Protein AF-A0A926X8F0-F1 (afdb_monomer_lite)

Secondary structure (DSSP, 8-state):
---S-HHHHHHHHHHHHHTT--HHHHHHHHHHHHHHHH----HHHHHHHHHHHHHHHHTTTSS-----

Structure (mmCIF, N/CA/C/O backbone):
data_AF-A0A926X8F0-F1
#
_entry.id   AF-A0A926X8F0-F1
#
loop_
_atom_site.group_PDB
_atom_site.id
_atom_site.type_symbol
_atom_site.label_atom_id
_atom_site.label_alt_id
_atom_site.label_comp_id
_atom_site.label_asym_id
_atom_site.label_entity_id
_atom_site.label_seq_id
_atom_site.pdbx_PDB_ins_code
_atom_site.Cartn_x
_atom_site.Cartn_y
_atom_site.Cartn_z
_atom_site.occupancy
_atom_site.B_iso_or_equiv
_atom_site.auth_seq_id
_atom_site.auth_comp_id
_atom_site.auth_asym_id
_atom_site.auth_atom_id
_atom_site.pdbx_PDB_model_num
ATOM 1 N N . MET A 1 1 ? 17.806 0.875 4.322 1.00 49.78 1 MET A N 1
ATOM 2 C CA . MET A 1 1 ? 17.230 2.107 4.902 1.00 49.78 1 MET A CA 1
ATOM 3 C C . MET A 1 1 ? 16.117 2.542 3.970 1.00 49.78 1 MET A C 1
ATOM 5 O O . MET A 1 1 ? 16.332 2.472 2.767 1.00 49.78 1 MET A O 1
ATOM 9 N N . SER A 1 2 ? 14.929 2.866 4.480 1.00 54.91 2 SER A N 1
ATOM 10 C CA . SER A 1 2 ? 13.854 3.394 3.633 1.00 54.91 2 SER A CA 1
ATOM 11 C C . SER A 1 2 ? 14.266 4.769 3.108 1.00 54.91 2 SER A C 1
ATOM 13 O O . SER A 1 2 ? 14.652 5.616 3.907 1.00 54.91 2 SER A O 1
ATOM 15 N N . ASN A 1 3 ? 14.190 4.976 1.793 1.00 68.44 3 ASN A N 1
ATOM 16 C CA . ASN A 1 3 ? 14.420 6.272 1.142 1.00 68.44 3 ASN A CA 1
ATOM 17 C C . ASN A 1 3 ? 13.195 7.198 1.230 1.00 68.44 3 ASN A C 1
ATOM 19 O O . ASN A 1 3 ? 13.211 8.302 0.695 1.00 68.44 3 ASN A O 1
ATOM 23 N N . LEU A 1 4 ? 12.124 6.745 1.884 1.00 77.81 4 LEU A N 1
ATOM 24 C CA . LEU A 1 4 ? 10.911 7.523 2.077 1.00 77.81 4 LEU A CA 1
ATOM 25 C C . LEU A 1 4 ? 11.062 8.503 3.231 1.00 77.81 4 LEU A C 1
ATOM 27 O O . LEU A 1 4 ? 11.506 8.136 4.322 1.00 77.81 4 LEU A O 1
ATOM 31 N N . ASP A 1 5 ? 10.620 9.733 2.985 1.00 88.12 5 ASP A N 1
ATOM 32 C CA . ASP A 1 5 ? 10.517 10.756 4.013 1.00 88.12 5 ASP A CA 1
ATOM 33 C C . ASP A 1 5 ? 9.588 10.294 5.150 1.00 88.12 5 ASP A C 1
ATOM 35 O O . ASP A 1 5 ? 8.567 9.629 4.936 1.00 88.12 5 ASP A O 1
ATOM 39 N N . ARG A 1 6 ? 9.941 10.656 6.384 1.00 87.56 6 ARG A N 1
ATOM 40 C CA . ARG A 1 6 ? 9.182 10.294 7.584 1.00 87.56 6 ARG A CA 1
ATOM 41 C C . ARG A 1 6 ? 7.750 10.833 7.540 1.00 87.56 6 ARG A C 1
ATOM 43 O O . ARG A 1 6 ? 6.850 10.165 8.047 1.00 87.56 6 ARG A O 1
ATOM 50 N N . GLU A 1 7 ? 7.532 12.005 6.954 1.00 90.81 7 GLU A N 1
ATOM 51 C CA . GLU A 1 7 ? 6.196 12.596 6.856 1.00 90.81 7 GLU A CA 1
ATOM 52 C C . GLU A 1 7 ? 5.320 11.837 5.848 1.00 90.81 7 GLU A C 1
ATOM 54 O O . GLU A 1 7 ? 4.128 11.658 6.084 1.00 90.81 7 GLU A O 1
ATOM 59 N N . VAL A 1 8 ? 5.918 11.274 4.790 1.00 88.44 8 VAL A N 1
ATOM 60 C CA . VAL A 1 8 ? 5.215 10.397 3.837 1.00 88.44 8 VAL A CA 1
ATOM 61 C C . VAL A 1 8 ? 4.789 9.094 4.514 1.00 88.44 8 VAL A C 1
ATOM 63 O O . VAL A 1 8 ? 3.648 8.664 4.357 1.00 88.44 8 VAL A O 1
ATOM 66 N N . ILE A 1 9 ? 5.667 8.493 5.323 1.00 90.81 9 ILE A N 1
ATOM 67 C CA . ILE A 1 9 ? 5.345 7.285 6.099 1.00 90.81 9 ILE A CA 1
ATOM 68 C C . ILE A 1 9 ? 4.158 7.541 7.039 1.00 90.81 9 ILE A C 1
ATOM 70 O O . ILE A 1 9 ? 3.222 6.743 7.078 1.00 90.81 9 ILE A O 1
ATOM 74 N N . LYS A 1 10 ? 4.154 8.671 7.760 1.00 92.25 10 LYS A N 1
ATOM 75 C CA . LYS A 1 10 ? 3.029 9.039 8.634 1.00 92.25 10 LYS A CA 1
ATOM 76 C C . LYS A 1 10 ? 1.732 9.231 7.857 1.00 92.25 10 LYS A C 1
ATOM 78 O O . LYS A 1 10 ? 0.724 8.650 8.242 1.00 92.25 10 LYS A O 1
ATOM 83 N N . ALA A 1 11 ? 1.769 9.968 6.748 1.00 94.38 11 ALA A N 1
ATOM 84 C CA . ALA A 1 11 ? 0.586 10.215 5.930 1.00 94.38 11 ALA A CA 1
ATOM 85 C C . ALA A 1 11 ? -0.042 8.908 5.412 1.00 94.38 11 ALA A C 1
ATOM 87 O O . ALA A 1 11 ? -1.262 8.763 5.414 1.00 94.38 11 ALA A O 1
ATOM 88 N N . ILE A 1 12 ? 0.780 7.924 5.029 1.00 92.44 12 ILE A N 1
ATOM 89 C CA . ILE A 1 12 ? 0.308 6.594 4.612 1.00 92.44 12 ILE A CA 1
ATOM 90 C C . ILE A 1 12 ? -0.366 5.866 5.776 1.00 92.44 12 ILE A C 1
ATOM 92 O O . ILE A 1 12 ? -1.446 5.302 5.610 1.00 92.44 12 ILE A O 1
ATOM 96 N N . GLN A 1 13 ? 0.260 5.867 6.953 1.00 93.44 13 GLN A N 1
ATOM 97 C CA . GLN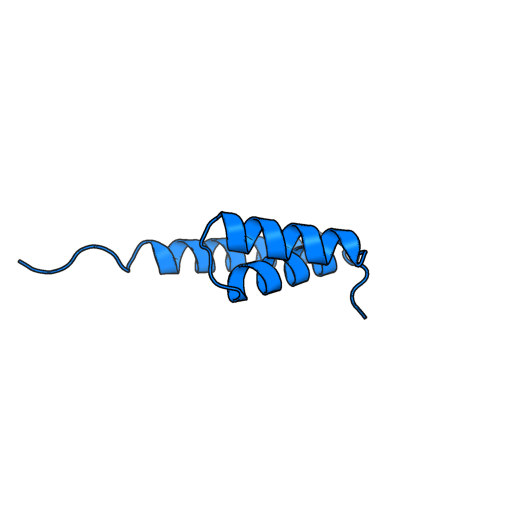 A 1 13 ? -0.284 5.202 8.137 1.00 93.44 13 GLN A CA 1
ATOM 98 C C . GLN A 1 13 ? -1.605 5.836 8.587 1.00 93.44 13 GLN A C 1
ATOM 100 O O . GLN A 1 13 ? -2.552 5.119 8.912 1.00 93.44 13 GLN A O 1
ATOM 105 N N . GLU A 1 14 ? -1.700 7.165 8.555 1.00 95.06 14 GLU A N 1
ATOM 106 C CA . GLU A 1 14 ? -2.925 7.892 8.884 1.00 95.06 14 GLU A CA 1
ATOM 107 C C . GLU A 1 14 ? -4.034 7.619 7.868 1.00 95.06 14 GLU A C 1
ATOM 109 O O . GLU A 1 14 ? -5.125 7.233 8.280 1.00 95.06 14 GLU A O 1
ATOM 114 N N . ALA A 1 15 ? -3.745 7.684 6.566 1.00 94.19 15 ALA A N 1
ATOM 115 C CA . ALA A 1 15 ? -4.724 7.394 5.519 1.00 94.19 15 ALA A CA 1
ATOM 116 C C . ALA A 1 15 ? -5.242 5.945 5.575 1.00 94.19 15 ALA A C 1
ATOM 118 O O . ALA A 1 15 ? -6.433 5.695 5.396 1.00 94.19 15 ALA A O 1
ATOM 119 N N . VAL A 1 16 ? -4.367 4.972 5.860 1.00 94.44 16 VAL A N 1
ATOM 120 C CA . VAL A 1 16 ? -4.754 3.560 6.027 1.00 94.44 16 VAL A CA 1
ATOM 121 C C . VAL A 1 16 ? -5.665 3.387 7.240 1.00 94.44 16 VAL A C 1
ATOM 123 O O . VAL A 1 16 ? -6.684 2.700 7.144 1.00 94.44 16 VAL A O 1
ATOM 126 N N . ARG A 1 17 ? -5.346 4.046 8.358 1.00 93.00 17 ARG A N 1
ATOM 127 C CA . ARG A 1 17 ? -6.177 4.021 9.565 1.00 93.00 17 ARG A CA 1
ATOM 128 C C . ARG A 1 17 ? -7.534 4.689 9.335 1.00 93.00 17 ARG A C 1
ATOM 130 O O . ARG A 1 17 ? -8.550 4.138 9.746 1.00 93.00 17 ARG A O 1
ATOM 137 N N . GLU A 1 18 ? -7.560 5.843 8.674 1.00 95.31 18 GLU A N 1
ATOM 138 C CA . GLU A 1 18 ? -8.793 6.562 8.319 1.00 95.31 18 GLU A CA 1
ATOM 139 C C . GLU A 1 18 ? -9.686 5.746 7.382 1.00 95.31 18 GLU A C 1
ATOM 141 O O . GLU A 1 18 ? -10.905 5.735 7.540 1.00 95.31 18 GLU A O 1
ATOM 146 N N . ALA A 1 19 ? -9.085 4.993 6.461 1.00 92.31 19 ALA A N 1
ATOM 147 C CA . ALA A 1 19 ? -9.794 4.080 5.571 1.00 92.31 19 ALA A CA 1
ATOM 148 C C . ALA A 1 19 ? -10.246 2.769 6.251 1.00 92.31 19 ALA A C 1
ATOM 150 O O . ALA A 1 19 ? -10.803 1.897 5.579 1.00 92.31 19 ALA A O 1
ATOM 151 N N . GLY A 1 20 ? -9.977 2.583 7.551 1.00 93.00 20 GLY A N 1
ATOM 152 C CA . GLY A 1 20 ? -10.290 1.351 8.285 1.00 93.00 20 GLY A CA 1
ATOM 153 C C . GLY A 1 20 ? -9.526 0.124 7.776 1.00 93.00 20 GLY A C 1
ATOM 154 O O . GLY A 1 20 ? -9.960 -1.011 7.971 1.00 93.00 20 GLY A O 1
ATOM 155 N N . GLN A 1 21 ? -8.411 0.340 7.079 1.00 92.81 21 GLN A N 1
ATOM 156 C CA . GLN A 1 21 ? -7.597 -0.718 6.503 1.00 92.81 21 GLN A CA 1
ATOM 157 C C . GLN A 1 21 ? -6.597 -1.252 7.541 1.00 92.81 21 GLN A C 1
ATOM 159 O O . GLN A 1 21 ? -6.142 -0.520 8.419 1.00 92.81 21 GLN A O 1
ATOM 164 N N . PRO A 1 22 ? -6.214 -2.534 7.454 1.00 91.25 22 PRO A N 1
ATOM 165 C CA . PRO A 1 22 ? -5.267 -3.119 8.395 1.00 91.25 22 PRO A CA 1
ATOM 166 C C . PRO A 1 22 ? -3.843 -2.583 8.174 1.00 91.25 22 PRO A C 1
ATOM 168 O O . PRO A 1 22 ? -3.423 -2.397 7.034 1.00 91.25 22 PRO A O 1
ATOM 171 N N . ASP A 1 23 ? -3.043 -2.462 9.242 1.00 87.00 23 ASP A N 1
ATOM 172 C CA . ASP A 1 23 ? -1.672 -1.901 9.213 1.00 87.00 23 ASP A CA 1
ATOM 173 C C . ASP A 1 23 ? -0.726 -2.585 8.210 1.00 87.00 23 ASP A C 1
ATOM 175 O O . ASP A 1 23 ? 0.252 -2.002 7.735 1.00 87.00 23 ASP A O 1
ATOM 179 N N . LYS A 1 24 ? -1.018 -3.842 7.848 1.00 89.31 24 LYS A N 1
ATOM 180 C CA . LYS A 1 24 ? -0.300 -4.566 6.789 1.00 89.31 24 LYS A CA 1
ATOM 181 C C . LYS A 1 24 ? -0.363 -3.841 5.437 1.00 89.31 24 LYS A C 1
ATOM 183 O O . LYS A 1 24 ? 0.558 -3.989 4.641 1.00 89.31 24 LYS A O 1
ATOM 188 N N . VAL A 1 25 ? -1.425 -3.074 5.184 1.00 89.94 25 VAL A N 1
ATOM 189 C CA . VAL A 1 25 ? -1.611 -2.268 3.971 1.00 89.94 25 VAL A CA 1
ATOM 190 C C . VAL A 1 25 ? -0.651 -1.084 3.975 1.00 89.94 25 VAL A C 1
ATOM 192 O O . VAL A 1 25 ? 0.052 -0.903 2.985 1.00 89.94 25 VAL A O 1
ATOM 195 N N . ALA A 1 26 ? -0.516 -0.365 5.096 1.00 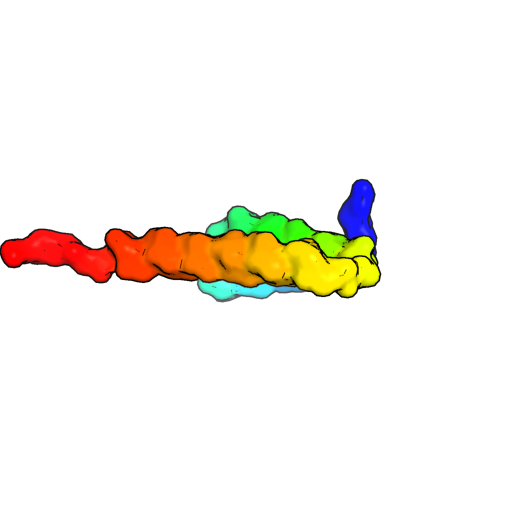90.88 26 ALA A N 1
ATOM 196 C CA . ALA A 1 26 ? 0.456 0.726 5.227 1.00 90.88 26 ALA A CA 1
ATOM 197 C C . ALA A 1 26 ? 1.881 0.237 4.949 1.00 90.88 26 ALA A C 1
ATOM 199 O O . ALA A 1 26 ? 2.558 0.763 4.069 1.00 90.88 26 ALA A O 1
ATOM 200 N N . LYS A 1 27 ? 2.285 -0.874 5.580 1.00 89.19 27 LYS A N 1
ATOM 201 C CA . LYS A 1 27 ? 3.604 -1.492 5.350 1.00 89.19 27 LYS A CA 1
ATOM 202 C C . LYS A 1 27 ? 3.837 -1.891 3.891 1.00 89.19 27 LYS A C 1
ATOM 204 O O . LYS A 1 27 ? 4.965 -1.842 3.408 1.00 89.19 27 LYS A O 1
ATOM 209 N N . ARG A 1 28 ? 2.783 -2.303 3.183 1.00 88.50 28 ARG A N 1
ATOM 210 C CA . ARG A 1 28 ? 2.862 -2.713 1.776 1.00 88.50 28 ARG A CA 1
ATOM 211 C C . ARG A 1 28 ? 2.989 -1.510 0.841 1.00 88.50 28 ARG A C 1
ATOM 213 O O . ARG A 1 28 ? 3.765 -1.577 -0.107 1.00 88.50 28 ARG A O 1
ATOM 220 N N . ILE A 1 29 ? 2.291 -0.415 1.143 1.00 89.00 29 ILE A N 1
ATOM 221 C CA . ILE A 1 29 ? 2.417 0.863 0.429 1.00 89.00 29 ILE A CA 1
ATOM 222 C C . ILE A 1 29 ? 3.813 1.458 0.652 1.00 89.00 29 ILE A C 1
ATOM 224 O O . ILE A 1 29 ? 4.468 1.843 -0.313 1.00 89.00 29 ILE A O 1
ATOM 228 N N . GLU A 1 30 ? 4.307 1.460 1.893 1.00 90.25 30 GLU A N 1
ATOM 229 C CA . GLU A 1 30 ? 5.673 1.889 2.219 1.00 90.25 30 GLU A CA 1
ATOM 230 C C . GLU A 1 30 ? 6.717 1.069 1.439 1.00 90.25 30 GLU A C 1
ATOM 232 O O . GLU A 1 30 ? 7.614 1.633 0.815 1.00 90.25 30 GLU A O 1
ATOM 237 N N . ALA A 1 31 ? 6.586 -0.263 1.410 1.00 85.88 31 ALA A N 1
ATOM 238 C CA . ALA A 1 31 ? 7.499 -1.130 0.665 1.00 85.88 31 ALA A CA 1
ATOM 239 C C . ALA A 1 31 ? 7.465 -0.863 -0.849 1.00 85.88 31 ALA A C 1
ATOM 241 O O . ALA A 1 31 ? 8.517 -0.826 -1.487 1.00 85.88 31 ALA A O 1
ATOM 242 N N . TRP A 1 32 ? 6.276 -0.642 -1.414 1.00 85.25 32 TRP A N 1
ATOM 243 C CA . T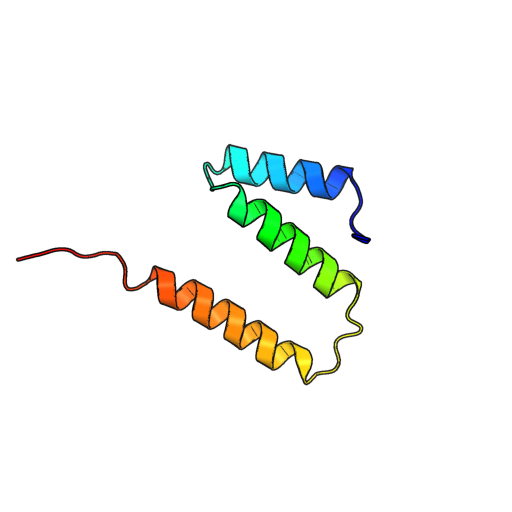RP A 1 32 ? 6.114 -0.328 -2.831 1.00 85.25 32 TRP A CA 1
ATOM 244 C C . TRP A 1 32 ? 6.751 1.007 -3.214 1.00 85.25 32 TRP A C 1
ATOM 246 O O . TRP A 1 32 ? 7.537 1.067 -4.156 1.00 85.25 32 TRP A O 1
ATOM 256 N N . LEU A 1 33 ? 6.461 2.070 -2.463 1.00 84.38 33 LEU A N 1
ATOM 257 C CA . LEU A 1 33 ? 7.016 3.398 -2.726 1.00 84.38 33 LEU A CA 1
ATOM 258 C C . LEU A 1 33 ? 8.540 3.416 -2.581 1.00 84.38 33 LEU A C 1
ATOM 260 O O . LEU A 1 33 ? 9.235 4.084 -3.348 1.00 84.38 33 LEU A O 1
ATOM 264 N N . ASN A 1 34 ? 9.064 2.652 -1.622 1.00 83.44 34 ASN A N 1
ATOM 265 C CA . ASN A 1 34 ? 10.498 2.519 -1.429 1.00 83.44 34 ASN A CA 1
ATOM 266 C C . ASN A 1 34 ? 11.144 1.781 -2.611 1.00 83.44 34 ASN A C 1
ATOM 268 O O . ASN A 1 34 ? 12.144 2.256 -3.136 1.00 83.44 34 ASN A O 1
ATOM 272 N N . ALA A 1 35 ? 10.532 0.686 -3.079 1.00 80.06 35 ALA A N 1
ATOM 273 C CA . ALA A 1 35 ? 10.989 -0.054 -4.255 1.00 80.06 35 ALA A CA 1
ATOM 274 C C . ALA A 1 35 ? 10.947 0.795 -5.535 1.00 80.06 35 ALA A C 1
ATOM 276 O O . ALA A 1 35 ? 11.881 0.740 -6.336 1.00 80.06 35 ALA A O 1
ATOM 277 N N . MET A 1 36 ? 9.904 1.613 -5.706 1.00 74.25 36 MET A N 1
ATOM 278 C CA . MET A 1 36 ? 9.765 2.505 -6.858 1.00 74.25 36 MET A CA 1
ATOM 279 C C . MET A 1 36 ? 10.823 3.615 -6.846 1.00 74.25 36 MET A C 1
ATOM 281 O O . MET A 1 36 ? 11.396 3.932 -7.879 1.00 74.25 36 MET A O 1
ATOM 285 N N . SER A 1 37 ? 11.140 4.151 -5.665 1.00 68.00 37 SER A N 1
ATOM 286 C CA . SER A 1 37 ? 12.161 5.195 -5.499 1.00 68.00 37 SER A CA 1
ATOM 287 C C . SER A 1 37 ? 13.593 4.678 -5.703 1.00 68.00 37 SER A C 1
ATOM 289 O O . SER A 1 37 ? 14.499 5.467 -5.956 1.00 68.00 37 SER A O 1
ATOM 291 N N . THR A 1 38 ? 13.816 3.366 -5.577 1.00 62.94 38 THR A N 1
ATOM 292 C CA . THR A 1 38 ? 15.113 2.711 -5.836 1.00 62.94 38 THR A CA 1
ATOM 293 C C . THR A 1 38 ? 15.230 2.079 -7.220 1.00 62.94 38 THR A C 1
ATOM 295 O O . THR A 1 38 ? 16.314 1.623 -7.572 1.00 62.94 38 THR A O 1
ATOM 298 N N . SER A 1 39 ? 14.148 2.028 -7.997 1.00 55.78 39 SER A N 1
ATOM 299 C CA . SER A 1 39 ? 14.161 1.408 -9.320 1.00 55.78 39 SER A CA 1
ATOM 300 C C . SER A 1 39 ? 14.285 2.478 -10.403 1.00 55.78 39 SER A C 1
ATOM 302 O O . SER A 1 39 ? 13.290 3.058 -10.831 1.00 55.78 39 SER A O 1
ATOM 304 N N . GLU A 1 40 ? 15.497 2.683 -10.926 1.00 54.53 40 GLU A N 1
ATOM 305 C CA . GLU A 1 40 ? 15.629 2.871 -12.375 1.00 54.53 40 GLU A CA 1
ATOM 306 C C . GLU A 1 40 ? 15.088 1.577 -12.999 1.00 54.53 40 GLU A C 1
ATOM 308 O O . GLU A 1 40 ? 15.796 0.576 -13.074 1.00 54.53 40 GLU A O 1
ATOM 313 N N . LEU A 1 41 ? 13.782 1.540 -13.286 1.00 51.03 41 LEU A N 1
ATOM 314 C CA . LEU A 1 41 ? 13.069 0.339 -13.721 1.00 51.03 41 LEU A CA 1
ATOM 315 C C . LEU A 1 41 ? 13.710 -0.210 -14.998 1.00 51.03 41 LEU A C 1
ATOM 317 O O . LEU A 1 41 ? 13.471 0.281 -16.102 1.00 51.03 41 LEU A O 1
ATOM 321 N N . SER A 1 42 ? 14.518 -1.259 -14.852 1.00 55.81 42 SER A N 1
ATOM 322 C CA . SER A 1 42 ? 14.820 -2.136 -15.970 1.00 55.81 42 SER A CA 1
ATOM 323 C C . SER A 1 42 ? 13.519 -2.868 -16.315 1.00 55.81 42 SER A C 1
ATOM 325 O O . SER A 1 42 ? 12.832 -3.372 -15.426 1.00 55.81 42 SER A O 1
ATOM 327 N N . ALA A 1 43 ? 13.144 -2.891 -17.596 1.00 54.91 43 ALA A N 1
ATOM 328 C CA . ALA A 1 43 ? 11.839 -3.371 -18.076 1.00 54.91 43 ALA A CA 1
ATOM 329 C C . ALA A 1 43 ? 11.457 -4.797 -17.610 1.00 54.91 43 ALA A C 1
ATOM 331 O O . ALA A 1 43 ? 10.295 -5.191 -17.677 1.00 54.91 43 ALA A O 1
ATOM 332 N N . THR A 1 44 ? 12.426 -5.571 -17.126 1.00 56.81 44 THR A N 1
ATOM 333 C CA . THR A 1 44 ? 12.254 -6.935 -16.622 1.00 56.81 44 THR A CA 1
ATOM 334 C C . THR A 1 44 ? 11.636 -6.981 -15.217 1.00 56.81 44 THR A C 1
ATOM 336 O O . THR A 1 44 ? 10.857 -7.887 -14.926 1.00 56.81 44 THR A O 1
ATOM 339 N N . ASP A 1 45 ? 11.921 -6.002 -14.351 1.00 57.50 45 ASP A N 1
ATOM 340 C CA . ASP A 1 45 ? 11.409 -5.969 -12.968 1.00 57.50 45 ASP A CA 1
ATOM 341 C C . ASP A 1 45 ? 9.930 -5.546 -12.901 1.00 57.50 45 ASP A C 1
ATOM 343 O O . ASP A 1 45 ? 9.181 -5.958 -12.010 1.00 57.50 45 ASP A O 1
ATOM 347 N N . GLU A 1 46 ? 9.477 -4.778 -13.895 1.00 59.28 46 GLU A N 1
ATOM 348 C CA . GLU A 1 46 ? 8.095 -4.307 -14.015 1.00 59.28 46 GLU A CA 1
ATOM 349 C C . GLU A 1 46 ? 7.105 -5.467 -14.223 1.00 59.28 46 GLU A C 1
ATOM 351 O O . GLU A 1 46 ? 6.006 -5.476 -13.665 1.00 59.28 46 GLU A O 1
ATOM 356 N N . GLN A 1 47 ? 7.517 -6.497 -14.966 1.00 64.06 47 GLN A N 1
ATOM 357 C CA . GLN A 1 47 ? 6.664 -7.637 -15.300 1.00 64.06 47 GLN A CA 1
ATOM 358 C C . GLN A 1 47 ? 6.390 -8.524 -14.073 1.00 64.06 47 GLN A C 1
ATOM 360 O O . GLN A 1 47 ? 5.233 -8.839 -13.783 1.00 64.06 47 GLN A O 1
ATOM 365 N N . GLY A 1 48 ? 7.428 -8.826 -13.284 1.00 67.12 48 GLY A N 1
ATOM 366 C CA . GLY A 1 48 ? 7.280 -9.559 -12.021 1.00 67.12 48 GLY A CA 1
ATOM 367 C C . GLY A 1 48 ? 6.513 -8.761 -10.959 1.00 67.12 48 GLY A C 1
ATOM 368 O O . GLY A 1 48 ? 5.793 -9.327 -10.132 1.00 67.12 48 GLY A O 1
ATOM 369 N N . TYR A 1 49 ? 6.606 -7.430 -10.997 1.00 63.81 49 TYR A N 1
ATOM 370 C CA . TYR A 1 49 ? 5.824 -6.562 -10.122 1.00 63.81 49 TYR A CA 1
ATOM 371 C C . TYR A 1 49 ? 4.323 -6.596 -10.461 1.00 63.81 49 TYR A C 1
ATOM 373 O O . TYR A 1 49 ? 3.491 -6.783 -9.567 1.00 63.81 49 TYR A O 1
ATOM 381 N N . LEU A 1 50 ? 3.962 -6.491 -11.744 1.00 71.94 50 LEU A N 1
ATOM 382 C CA . LEU A 1 50 ? 2.568 -6.563 -12.196 1.00 71.94 50 LEU A CA 1
ATOM 383 C C . LEU A 1 50 ? 1.928 -7.926 -11.897 1.00 71.94 50 LEU A C 1
ATOM 385 O O . LEU A 1 50 ? 0.768 -7.977 -11.478 1.00 71.94 50 LEU A O 1
ATOM 389 N N . GLU A 1 51 ? 2.675 -9.024 -12.032 1.00 73.06 51 GLU A N 1
ATOM 390 C CA . GLU A 1 51 ? 2.196 -10.356 -11.643 1.00 73.06 51 GLU A CA 1
ATOM 391 C C . GLU A 1 51 ? 1.925 -10.463 -10.138 1.00 73.06 51 GLU A C 1
ATOM 393 O O . GLU A 1 51 ? 0.886 -10.992 -9.736 1.00 73.06 51 GLU A O 1
ATOM 398 N N . ASN A 1 52 ? 2.790 -9.890 -9.297 1.00 72.81 52 ASN A N 1
ATOM 399 C CA . ASN A 1 52 ? 2.597 -9.869 -7.845 1.00 72.81 52 ASN A CA 1
ATOM 400 C C . ASN A 1 52 ? 1.367 -9.052 -7.420 1.00 72.81 52 ASN A C 1
ATOM 402 O O . ASN A 1 52 ? 0.634 -9.451 -6.509 1.00 72.81 52 ASN A O 1
ATOM 406 N N . VAL A 1 53 ? 1.109 -7.923 -8.087 1.00 74.75 53 VAL A N 1
ATOM 407 C CA . VAL A 1 53 ? -0.101 -7.117 -7.865 1.00 74.75 53 VAL A CA 1
ATOM 408 C C . VAL A 1 53 ? -1.343 -7.885 -8.318 1.00 74.75 53 VAL A C 1
ATOM 410 O O . VAL A 1 53 ? -2.316 -7.979 -7.568 1.00 74.75 53 VAL A O 1
ATOM 413 N N . ARG A 1 54 ? -1.301 -8.507 -9.501 1.00 73.62 54 ARG A N 1
ATOM 414 C CA . ARG A 1 54 ? -2.409 -9.312 -10.033 1.00 73.62 54 ARG A CA 1
ATOM 415 C C . ARG A 1 54 ? -2.743 -10.493 -9.123 1.00 73.62 54 ARG A C 1
ATOM 417 O O . ARG A 1 54 ? -3.921 -10.736 -8.860 1.00 73.62 54 ARG A O 1
ATOM 424 N N . ALA A 1 55 ? -1.737 -11.192 -8.605 1.00 73.62 55 ALA A N 1
ATOM 425 C CA . ALA A 1 55 ? -1.926 -12.280 -7.652 1.00 73.62 55 ALA A CA 1
ATOM 426 C C . ALA A 1 55 ? -2.572 -11.781 -6.350 1.00 73.62 55 ALA A C 1
ATOM 428 O O . ALA A 1 55 ? -3.530 -12.379 -5.870 1.00 73.62 55 ALA A O 1
ATOM 429 N N . ALA A 1 56 ? -2.118 -10.644 -5.817 1.00 66.75 56 ALA A N 1
ATOM 430 C CA . ALA A 1 56 ? -2.674 -10.069 -4.594 1.00 66.75 56 ALA A CA 1
ATOM 431 C C . ALA A 1 56 ? -4.144 -9.631 -4.737 1.00 66.75 56 ALA A C 1
ATOM 433 O O . ALA A 1 56 ? -4.917 -9.798 -3.797 1.00 66.75 56 ALA A O 1
ATOM 434 N N . ILE A 1 57 ? -4.538 -9.113 -5.906 1.00 68.94 57 ILE A N 1
ATOM 435 C CA . ILE A 1 57 ? -5.933 -8.745 -6.203 1.00 68.94 57 ILE A CA 1
ATOM 436 C C . ILE A 1 57 ? -6.790 -10.002 -6.414 1.00 68.94 57 ILE A C 1
ATOM 438 O O . ILE A 1 57 ? -7.908 -10.079 -5.910 1.00 68.94 57 ILE A O 1
ATOM 442 N N . THR A 1 58 ? -6.256 -11.014 -7.107 1.00 63.84 58 THR A N 1
ATOM 443 C CA . THR A 1 58 ? -6.979 -12.263 -7.410 1.00 63.84 58 THR A CA 1
ATOM 444 C C . THR A 1 58 ? -7.295 -13.064 -6.146 1.00 63.84 58 THR A C 1
ATOM 446 O O . THR A 1 58 ? -8.395 -13.590 -6.023 1.00 63.84 58 THR A O 1
ATOM 449 N N . VAL A 1 59 ? -6.391 -13.092 -5.159 1.00 56.06 59 VAL A N 1
ATOM 450 C CA . VAL A 1 59 ? -6.634 -13.760 -3.863 1.00 56.06 59 VAL A CA 1
ATOM 451 C C . VAL A 1 59 ? -7.805 -13.125 -3.093 1.00 56.06 59 VAL A C 1
ATOM 453 O O . VAL A 1 59 ? -8.428 -13.788 -2.270 1.00 56.06 59 VAL A O 1
ATOM 456 N N . ASN A 1 60 ? -8.161 -11.871 -3.390 1.00 51.56 60 ASN A N 1
ATOM 457 C CA . ASN A 1 60 ? -9.262 -11.163 -2.738 1.00 51.56 60 ASN A CA 1
ATOM 458 C C . ASN A 1 60 ? -10.607 -11.275 -3.486 1.00 51.56 60 ASN A C 1
ATOM 460 O O . ASN A 1 60 ? -11.612 -10.780 -2.984 1.00 51.56 60 ASN A O 1
ATOM 464 N N . VAL A 1 61 ? -10.635 -11.910 -4.666 1.00 52.91 61 VAL A N 1
ATOM 465 C CA . VAL A 1 61 ? -11.860 -12.161 -5.452 1.00 52.91 61 VAL A CA 1
ATOM 466 C C . VAL A 1 61 ? -12.468 -13.537 -5.149 1.00 52.91 61 VAL A C 1
ATOM 468 O O . VAL A 1 61 ? -13.661 -13.729 -5.342 1.00 52.91 61 VAL A O 1
ATOM 471 N N . THR A 1 62 ? -11.701 -14.481 -4.599 1.00 52.59 62 THR A N 1
ATOM 472 C CA . THR A 1 62 ? -12.178 -15.850 -4.312 1.00 52.59 62 THR A CA 1
ATOM 473 C C . THR A 1 62 ? -12.689 -16.063 -2.880 1.00 52.59 62 THR A C 1
ATOM 475 O O . THR A 1 62 ? -12.919 -17.199 -2.482 1.00 52.59 62 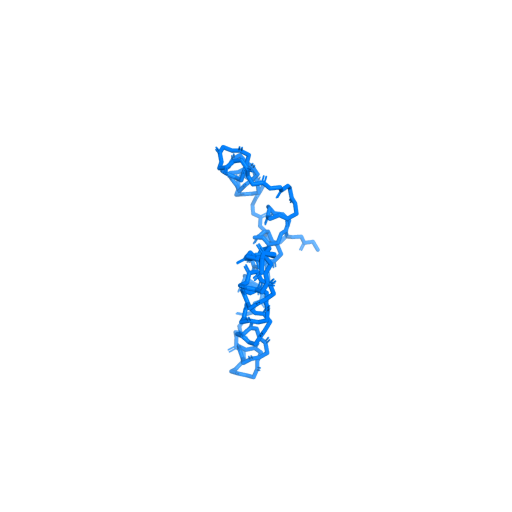THR A O 1
ATOM 478 N N . GLY A 1 63 ? -12.833 -14.997 -2.086 1.00 51.16 63 GLY A N 1
ATOM 479 C CA . GLY A 1 63 ? -13.169 -15.072 -0.656 1.00 51.16 63 GLY A CA 1
ATOM 480 C C . GLY A 1 63 ? -14.557 -14.556 -0.272 1.00 51.16 63 GLY A C 1
ATOM 481 O O . GLY A 1 63 ? -14.773 -14.269 0.900 1.00 51.16 63 GLY A O 1
ATOM 482 N N . GLY A 1 64 ? -15.468 -14.379 -1.230 1.00 53.19 64 GLY A N 1
ATOM 483 C CA . GLY A 1 64 ? -16.827 -13.913 -0.960 1.00 53.19 64 GLY A CA 1
ATOM 484 C C . GLY A 1 64 ? -17.842 -14.593 -1.865 1.00 53.19 64 GLY A C 1
ATOM 485 O O . GLY A 1 64 ? -18.081 -14.100 -2.961 1.00 53.19 64 GLY A O 1
ATOM 486 N N . SER A 1 65 ? -18.365 -15.730 -1.399 1.00 47.12 65 SER A N 1
ATOM 487 C CA . SER 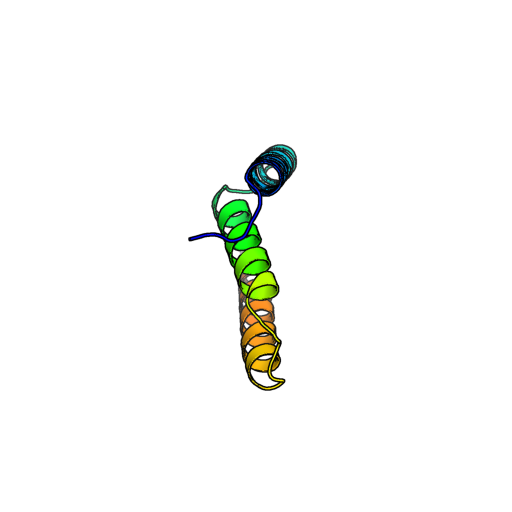A 1 65 ? -19.785 -16.114 -1.429 1.00 47.12 65 SER A CA 1
ATOM 488 C C . SER A 1 65 ? -19.931 -17.553 -0.918 1.00 47.12 65 SER A C 1
ATOM 490 O O . SER A 1 65 ? -19.617 -18.508 -1.627 1.00 47.12 65 SER A O 1
ATOM 492 N N . ASP A 1 66 ? -20.361 -17.642 0.340 1.00 57.00 66 ASP A N 1
ATOM 493 C CA . ASP A 1 66 ? -20.902 -18.789 1.070 1.00 57.00 66 ASP A CA 1
ATOM 494 C C . ASP A 1 66 ? -22.032 -19.541 0.331 1.00 57.00 66 ASP A C 1
ATOM 496 O O . ASP A 1 66 ? -22.751 -18.964 -0.484 1.00 57.00 66 ASP A O 1
ATOM 500 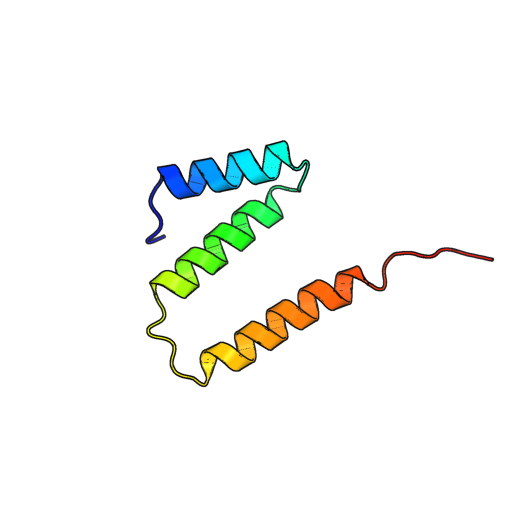N N . GLU A 1 67 ? -22.137 -20.830 0.679 1.00 51.59 67 GLU A N 1
ATOM 501 C CA . GLU A 1 67 ? -23.339 -21.663 0.912 1.00 51.59 67 GLU A CA 1
ATOM 502 C C . GLU A 1 67 ? -24.697 -21.219 0.314 1.00 51.59 67 GLU A C 1
ATOM 504 O O . GLU A 1 67 ? -25.271 -20.222 0.743 1.00 51.59 67 GLU A O 1
ATOM 509 N N . ASP A 1 68 ? -25.238 -22.024 -0.620 1.00 44.72 68 ASP A N 1
ATOM 510 C CA . ASP A 1 68 ? -26.435 -22.894 -0.449 1.00 44.72 68 ASP A CA 1
ATOM 511 C C . ASP A 1 68 ? -26.513 -23.927 -1.602 1.00 44.72 68 ASP A C 1
ATOM 513 O O . ASP A 1 68 ? -26.349 -23.526 -2.783 1.00 44.72 68 ASP A O 1
#

pLDDT: mean 74.22, std 16.18, range [44.72, 95.31]

Radius of gyration: 15.22 Å; chains: 1; bounding box: 44×36×28 Å

Foldseek 3Di:
DQPDDPVVLVVLQVVCVVVVHDVVRSVVVSVVVSVVVPDPPDVVVVVVVVVVVVVVVVVVVPPDDDDD

Sequence (68 aa):
MSNLDREVIKAIQEAVREAGQPDKVAKRIEAWLNAMSTSELSATDEQGYLENVRAAITVNVTGGSDED